Protein AF-A0A7X5VQL2-F1 (afdb_monomer)

Solvent-accessible surface area (backbone atoms only — not comparable to full-atom values): 3393 Å² total; per-residue (Å²): 114,79,70,40,74,46,57,92,64,93,70,78,78,78,69,90,55,39,53,97,77,47,49,63,46,78,59,78,88,47,68,71,51,51,55,50,30,52,76,69,78,41,77,93,83,83,79,91,127

Secondary structure (DSSP, 8-state):
-PPEEE-SSS----GGG-BTTB-EEE----HHHHHHHHHTT--------

Radius of gyration: 10.43 Å; Cα contacts (8 Å, |Δi|>4): 47; chains: 1; bounding box: 25×27×23 Å

Sequence (49 aa):
MPVYVLGDELVFPPVDGAE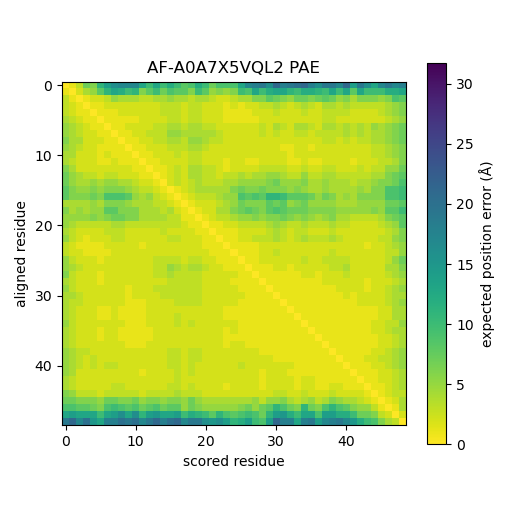DGLVAVGGDLSTERLLLAYKSGLFPWYEEG

Structure (mmCIF, N/CA/C/O backbone):
data_AF-A0A7X5VQL2-F1
#
_entry.id   AF-A0A7X5VQL2-F1
#
loop_
_atom_site.group_PDB
_atom_site.id
_atom_site.type_symbol
_atom_site.label_atom_id
_atom_site.label_alt_id
_atom_site.label_comp_id
_atom_site.label_asym_id
_atom_site.label_entity_id
_atom_site.label_seq_id
_atom_site.pdbx_PDB_ins_code
_atom_site.Cartn_x
_atom_site.Cartn_y
_atom_site.Cartn_z
_atom_site.occupancy
_atom_site.B_iso_or_equiv
_atom_site.auth_seq_id
_atom_site.auth_comp_id
_atom_site.auth_asym_id
_atom_site.auth_atom_id
_atom_site.pdbx_PDB_model_num
ATOM 1 N N . MET A 1 1 ? 9.719 1.706 -15.770 1.00 64.44 1 MET A N 1
ATOM 2 C CA . MET A 1 1 ? 8.623 0.707 -15.854 1.00 64.44 1 MET A CA 1
ATOM 3 C C . MET A 1 1 ? 7.313 1.401 -15.477 1.00 64.44 1 MET A C 1
ATOM 5 O O . MET A 1 1 ? 7.396 2.489 -14.921 1.00 64.44 1 MET A O 1
ATOM 9 N N . PRO A 1 2 ? 6.109 0.917 -15.843 1.00 78.88 2 PRO A N 1
ATOM 10 C CA . PRO A 1 2 ? 4.894 1.668 -15.525 1.00 78.88 2 PRO A CA 1
ATOM 11 C C . PRO A 1 2 ? 4.599 1.617 -14.020 1.00 78.88 2 PRO A C 1
ATOM 13 O O . PRO A 1 2 ? 4.445 0.536 -13.458 1.00 78.88 2 PRO A O 1
ATOM 16 N N . VAL A 1 3 ? 4.479 2.786 -13.389 1.00 83.12 3 VAL A N 1
ATOM 17 C CA . VAL A 1 3 ? 3.888 2.918 -12.051 1.00 83.12 3 VAL A CA 1
ATOM 18 C C . VAL A 1 3 ? 2.371 2.814 -12.196 1.00 83.12 3 VAL A C 1
ATOM 20 O O . VAL A 1 3 ? 1.768 3.554 -12.977 1.00 83.12 3 VAL A O 1
ATOM 23 N N . TYR A 1 4 ? 1.747 1.891 -11.466 1.00 90.94 4 TYR A N 1
ATOM 24 C CA . TYR A 1 4 ? 0.299 1.690 -11.524 1.00 90.94 4 TYR A CA 1
ATOM 25 C C . TYR A 1 4 ? -0.440 2.729 -10.676 1.00 90.94 4 TYR A C 1
ATOM 27 O O . TYR A 1 4 ? 0.036 3.140 -9.621 1.00 90.94 4 TYR A O 1
ATOM 35 N N . VAL A 1 5 ? -1.637 3.123 -11.106 1.00 93.38 5 VAL A N 1
ATOM 36 C CA . VAL A 1 5 ? -2.537 3.954 -10.298 1.00 93.38 5 VAL A CA 1
ATOM 37 C C . VAL A 1 5 ? -3.626 3.058 -9.724 1.00 93.38 5 VAL A C 1
ATOM 39 O O . VAL A 1 5 ? -4.322 2.377 -10.477 1.00 93.38 5 VAL A O 1
ATOM 42 N N . LEU A 1 6 ? -3.755 3.033 -8.400 1.00 95.19 6 LEU A N 1
ATOM 43 C CA . LEU A 1 6 ? -4.795 2.266 -7.723 1.00 95.19 6 LEU A CA 1
ATOM 44 C C . LEU A 1 6 ? -6.140 2.983 -7.853 1.00 95.19 6 LEU A C 1
ATOM 46 O O . LEU A 1 6 ? -6.247 4.178 -7.572 1.00 95.19 6 LEU A O 1
ATOM 50 N N . GLY A 1 7 ? -7.158 2.228 -8.259 1.00 93.81 7 GLY A N 1
ATOM 51 C CA . GLY A 1 7 ? -8.556 2.643 -8.189 1.00 93.81 7 GLY A CA 1
ATOM 52 C C . GLY A 1 7 ? -9.250 2.114 -6.932 1.00 93.81 7 GLY A C 1
ATOM 53 O O . GLY A 1 7 ? -8.609 1.641 -5.989 1.00 93.81 7 GLY A O 1
ATOM 54 N N . ASP A 1 8 ? -10.579 2.137 -6.958 1.00 94.19 8 ASP A N 1
ATOM 55 C CA . ASP A 1 8 ? -11.422 1.714 -5.831 1.00 94.19 8 ASP A CA 1
ATOM 56 C C . ASP A 1 8 ? -11.365 0.200 -5.569 1.00 94.19 8 ASP A C 1
ATOM 58 O O . ASP A 1 8 ? -11.675 -0.264 -4.473 1.00 94.19 8 ASP A O 1
ATOM 62 N N . GLU A 1 9 ? -10.934 -0.589 -6.556 1.00 96.12 9 GLU A N 1
ATOM 63 C CA . GLU A 1 9 ? -10.789 -2.033 -6.401 1.00 96.12 9 GLU A CA 1
ATOM 64 C C . GLU A 1 9 ? -9.676 -2.400 -5.406 1.00 96.12 9 GLU A C 1
ATOM 66 O O . GLU A 1 9 ? -8.586 -1.813 -5.372 1.00 96.12 9 GLU A O 1
ATOM 71 N N . LEU A 1 10 ? -9.951 -3.431 -4.603 1.00 96.06 10 LEU A N 1
ATOM 72 C CA . LEU A 1 10 ? -9.036 -3.966 -3.601 1.00 96.06 10 LEU A CA 1
ATOM 73 C C . LEU A 1 10 ? -8.049 -4.959 -4.234 1.00 96.06 10 LEU A C 1
ATOM 75 O O . LEU A 1 10 ? -8.086 -6.160 -3.967 1.00 96.06 10 LEU A O 1
ATOM 79 N N . VAL A 1 11 ? -7.184 -4.452 -5.110 1.00 95.62 11 VAL A N 1
ATOM 80 C CA . VAL A 1 11 ? -6.185 -5.238 -5.841 1.00 95.62 11 VAL A CA 1
ATOM 81 C C . VAL A 1 11 ? -4.862 -4.480 -5.925 1.00 95.62 11 VAL A C 1
ATOM 83 O O . VA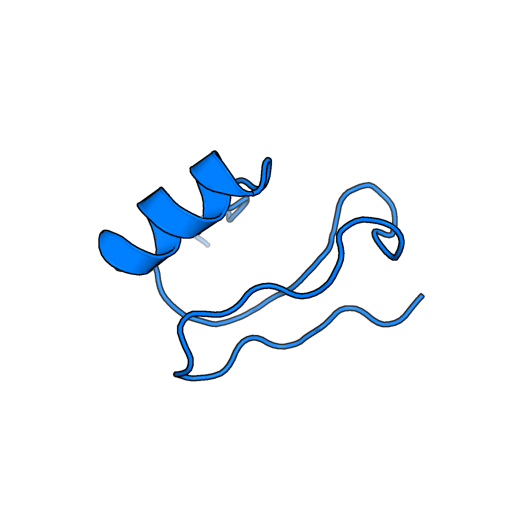L A 1 11 ? -4.842 -3.252 -6.003 1.00 95.62 11 VAL A O 1
ATOM 86 N N . PHE A 1 12 ? -3.753 -5.221 -5.914 1.00 94.44 12 PHE A N 1
ATOM 87 C CA . PHE A 1 12 ? -2.420 -4.694 -6.202 1.00 94.44 12 PHE A CA 1
ATOM 88 C C . PHE A 1 12 ? -1.867 -5.324 -7.483 1.00 94.44 12 PHE A C 1
ATOM 90 O O . PHE A 1 12 ? -2.150 -6.495 -7.758 1.00 94.44 12 PHE A O 1
ATOM 97 N N . PRO A 1 13 ? -1.081 -4.575 -8.272 1.00 90.50 13 PRO A N 1
ATOM 98 C CA . PRO A 1 13 ? -0.395 -5.123 -9.434 1.00 90.50 13 PRO A CA 1
ATOM 99 C C . PRO A 1 13 ? 0.741 -6.079 -9.012 1.00 90.50 13 PRO A C 1
ATOM 101 O O . PRO A 1 13 ? 1.166 -6.071 -7.852 1.00 90.50 13 PRO A O 1
ATOM 104 N N . PRO A 1 14 ? 1.271 -6.892 -9.945 1.00 86.94 14 PRO A N 1
ATOM 105 C CA . PRO A 1 14 ? 2.451 -7.717 -9.699 1.00 86.94 14 PRO A CA 1
ATOM 106 C C . PRO A 1 14 ? 3.666 -6.882 -9.269 1.00 86.94 14 PRO A C 1
ATOM 108 O O . PRO A 1 14 ? 3.945 -5.834 -9.851 1.00 86.94 14 PRO A O 1
ATOM 111 N N . VAL A 1 15 ? 4.418 -7.380 -8.285 1.00 83.94 15 VAL A N 1
ATOM 112 C CA . VAL A 1 15 ? 5.578 -6.676 -7.705 1.00 83.94 15 VAL A CA 1
ATOM 113 C C . VAL A 1 15 ? 6.828 -6.707 -8.591 1.00 83.94 15 VAL A C 1
ATOM 115 O O . VAL A 1 15 ? 7.703 -5.861 -8.436 1.00 83.94 15 VAL A O 1
ATOM 118 N N . ASP A 1 16 ? 6.896 -7.626 -9.558 1.00 83.62 16 ASP A N 1
ATOM 119 C CA . ASP A 1 16 ? 8.056 -7.817 -10.447 1.00 83.62 16 ASP A CA 1
ATOM 120 C C . ASP A 1 16 ? 8.373 -6.583 -11.314 1.00 83.62 16 ASP A C 1
ATOM 122 O O . ASP A 1 16 ? 9.483 -6.443 -11.823 1.00 83.62 16 ASP A O 1
ATOM 126 N N . GLY A 1 17 ? 7.397 -5.686 -11.493 1.00 77.06 17 GLY A N 1
ATOM 127 C CA . GLY A 1 17 ? 7.532 -4.450 -12.265 1.00 77.06 17 GLY A CA 1
ATOM 128 C C . GLY A 1 17 ? 7.936 -3.219 -11.450 1.00 77.06 17 GLY A C 1
ATOM 129 O O . GLY A 1 17 ? 7.879 -2.117 -11.995 1.00 77.06 17 GLY A O 1
ATOM 130 N N . ALA A 1 18 ? 8.292 -3.379 -10.170 1.00 85.19 18 ALA A N 1
ATOM 131 C CA . ALA A 1 18 ? 8.645 -2.262 -9.298 1.00 85.19 18 ALA A CA 1
ATOM 132 C C . ALA A 1 18 ? 9.906 -1.531 -9.785 1.00 85.19 18 ALA A C 1
ATOM 134 O O . ALA A 1 18 ? 10.930 -2.154 -10.066 1.00 85.19 18 ALA A O 1
ATOM 135 N N . GLU A 1 19 ? 9.854 -0.202 -9.832 1.00 84.25 19 GLU A N 1
ATOM 136 C CA . G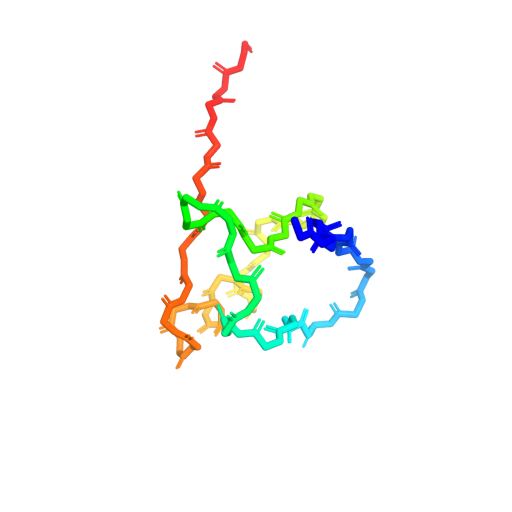LU A 1 19 ? 11.012 0.657 -10.101 1.00 84.25 19 GLU A CA 1
ATOM 137 C C . GLU A 1 19 ? 11.451 1.290 -8.781 1.00 84.25 19 GLU A C 1
ATOM 139 O O . GLU A 1 19 ? 10.667 1.988 -8.145 1.00 84.25 19 GLU A O 1
ATOM 144 N N . ASP A 1 20 ? 12.656 0.961 -8.308 1.00 85.69 20 ASP A N 1
ATOM 145 C CA . ASP A 1 20 ? 13.172 1.368 -6.988 1.00 85.69 20 ASP A CA 1
ATOM 146 C C . ASP A 1 20 ? 12.217 1.067 -5.813 1.00 85.69 20 ASP A C 1
ATOM 148 O O . ASP A 1 20 ? 12.159 1.783 -4.815 1.00 85.69 20 ASP A O 1
ATOM 152 N N . GLY A 1 21 ? 11.449 -0.022 -5.927 1.00 87.38 21 GLY A N 1
ATOM 153 C CA . GLY A 1 21 ? 10.458 -0.433 -4.926 1.00 87.38 21 GLY A CA 1
ATOM 154 C C . GLY A 1 21 ? 9.104 0.276 -5.043 1.00 87.38 21 GLY A C 1
ATOM 155 O O . GLY A 1 21 ? 8.169 -0.100 -4.337 1.00 87.38 21 GLY A O 1
ATOM 156 N N . LEU A 1 22 ? 8.951 1.239 -5.959 1.00 91.19 22 LEU A N 1
ATOM 157 C CA . LEU A 1 22 ? 7.664 1.856 -6.262 1.00 91.19 22 LEU A CA 1
ATOM 158 C C . LEU A 1 22 ? 6.846 0.955 -7.192 1.00 91.19 22 LEU A C 1
ATOM 160 O O . LEU A 1 22 ? 7.244 0.657 -8.318 1.00 91.19 22 LEU A O 1
ATOM 164 N N . VAL A 1 23 ? 5.677 0.540 -6.707 1.00 92.50 23 VAL A N 1
ATOM 165 C CA . VAL A 1 23 ? 4.777 -0.401 -7.396 1.00 92.50 23 VAL A CA 1
ATOM 166 C C . VAL A 1 23 ? 3.502 0.294 -7.863 1.00 92.50 23 VAL A C 1
ATOM 168 O O . VAL A 1 23 ? 3.060 0.102 -8.995 1.00 92.50 23 VAL A O 1
ATOM 171 N N . ALA A 1 24 ? 2.900 1.114 -7.003 1.00 94.12 24 ALA A N 1
ATOM 172 C CA . ALA A 1 24 ? 1.667 1.820 -7.313 1.00 94.12 24 ALA A CA 1
ATOM 173 C C . ALA A 1 24 ? 1.527 3.120 -6.507 1.00 94.12 24 ALA A C 1
ATOM 175 O O . ALA A 1 24 ? 2.162 3.281 -5.466 1.00 94.12 24 ALA A O 1
ATOM 176 N N . VAL A 1 25 ? 0.663 4.018 -6.981 1.00 94.00 25 VAL A N 1
ATOM 177 C CA . VAL A 1 25 ? 0.261 5.268 -6.313 1.00 94.00 25 VAL A CA 1
ATOM 178 C C . VAL A 1 25 ? -1.265 5.403 -6.284 1.00 94.00 25 VAL A C 1
ATOM 180 O O . VAL A 1 25 ? -1.960 4.810 -7.107 1.00 94.00 25 VAL A O 1
ATOM 183 N N . GLY A 1 26 ? -1.800 6.209 -5.365 1.00 93.75 26 GLY A N 1
ATOM 184 C CA . GLY A 1 26 ? -3.245 6.412 -5.204 1.00 93.75 26 GLY A CA 1
ATOM 185 C C . GLY A 1 26 ? -3.907 5.382 -4.283 1.00 93.75 26 GLY A C 1
ATOM 186 O O . GLY A 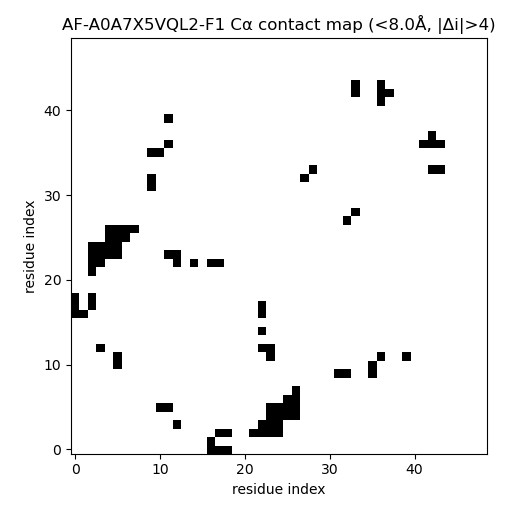1 26 ? -3.241 4.753 -3.462 1.00 93.75 26 GLY A O 1
ATOM 187 N N . GLY A 1 27 ? -5.225 5.216 -4.416 1.00 93.50 27 GLY A N 1
ATOM 188 C CA . GLY A 1 27 ? -6.030 4.427 -3.483 1.00 93.50 27 GLY A CA 1
ATOM 189 C C . GLY A 1 27 ? -6.248 5.138 -2.145 1.00 93.50 27 GLY A C 1
ATOM 190 O O . GLY A 1 27 ? -6.236 6.366 -2.066 1.00 93.50 27 GLY A O 1
ATOM 191 N N . ASP A 1 28 ? -6.463 4.351 -1.094 1.00 95.06 28 ASP A N 1
ATOM 192 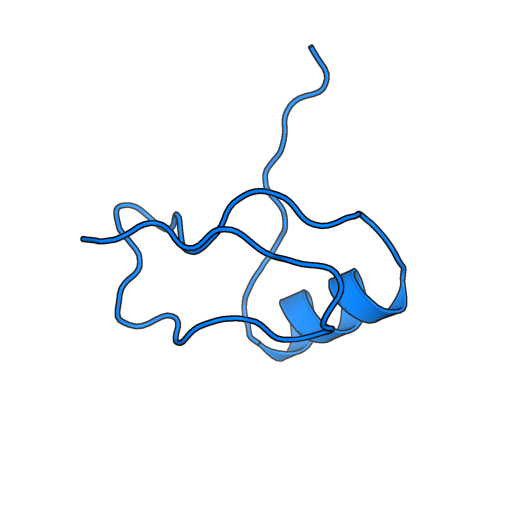C CA . ASP A 1 28 ? -6.751 4.828 0.259 1.00 95.06 28 ASP A CA 1
ATOM 193 C C . ASP A 1 28 ? -5.917 4.090 1.321 1.00 95.06 28 ASP A C 1
ATOM 195 O O . ASP A 1 28 ? -5.102 3.220 1.016 1.00 95.06 28 ASP A O 1
ATOM 199 N N . LEU A 1 29 ? -6.117 4.449 2.590 1.00 95.31 29 LEU A N 1
ATOM 200 C CA . LEU A 1 29 ? -5.521 3.7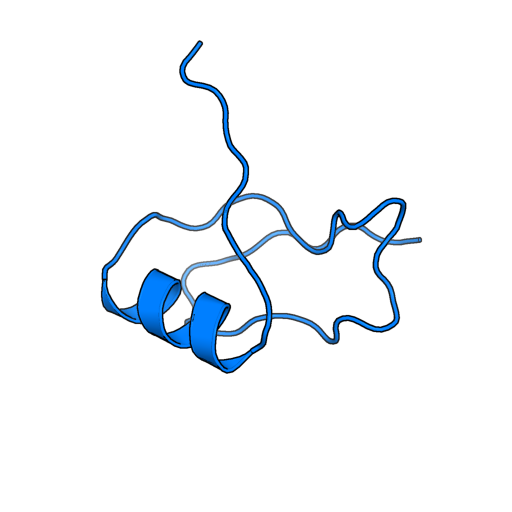71 3.747 1.00 95.31 29 LEU A CA 1
ATOM 201 C C . LEU A 1 29 ? -6.579 2.967 4.525 1.00 95.31 29 LEU A C 1
ATOM 203 O O . LEU A 1 29 ? -6.538 2.897 5.754 1.00 95.31 29 LEU A O 1
ATOM 207 N N . SER A 1 30 ? -7.553 2.377 3.819 1.00 97.06 30 SER A N 1
ATOM 208 C CA . SER A 1 30 ? -8.539 1.479 4.434 1.00 97.06 30 SER A CA 1
ATOM 209 C C . SER A 1 30 ? -7.863 0.245 5.044 1.00 97.06 30 SER A C 1
ATOM 211 O O . SER A 1 30 ? -6.829 -0.234 4.567 1.00 97.06 30 SER A O 1
ATOM 213 N N . THR A 1 31 ? -8.445 -0.298 6.117 1.00 98.00 31 THR A N 1
ATOM 214 C CA . THR A 1 31 ? -7.843 -1.424 6.855 1.00 98.00 31 THR A CA 1
ATOM 215 C C . THR A 1 31 ? -7.708 -2.656 5.960 1.00 98.00 31 THR A C 1
ATOM 217 O O . THR A 1 31 ? -6.692 -3.346 5.984 1.00 98.00 31 THR A O 1
ATOM 220 N N . GLU A 1 32 ? -8.706 -2.907 5.120 1.00 98.06 32 GLU A N 1
ATOM 221 C CA . GLU A 1 32 ? -8.752 -3.999 4.158 1.00 98.06 32 GLU A CA 1
ATOM 222 C C . GLU A 1 32 ? -7.605 -3.896 3.148 1.00 98.06 32 GLU A C 1
ATOM 224 O O . GLU A 1 32 ? -6.938 -4.897 2.866 1.00 98.06 32 GLU A O 1
ATOM 229 N N . ARG A 1 33 ? -7.332 -2.685 2.643 1.00 97.50 33 ARG A N 1
ATOM 230 C CA . ARG A 1 33 ? -6.259 -2.440 1.670 1.00 97.50 33 ARG A CA 1
ATOM 231 C C . ARG A 1 33 ? -4.889 -2.589 2.304 1.00 97.50 33 ARG A C 1
ATOM 233 O O . ARG A 1 33 ? -4.024 -3.231 1.714 1.00 97.50 33 ARG A O 1
ATOM 240 N N . LEU A 1 34 ? -4.709 -2.074 3.518 1.00 97.69 34 LEU A N 1
ATOM 241 C CA . LEU A 1 34 ? -3.471 -2.243 4.279 1.00 97.69 34 LEU A CA 1
ATOM 242 C C . LEU A 1 34 ? -3.185 -3.721 4.559 1.00 97.69 34 LEU A C 1
ATOM 244 O O . LEU A 1 34 ? -2.089 -4.201 4.281 1.00 97.69 34 LEU A O 1
ATOM 248 N N . LEU A 1 35 ? -4.176 -4.472 5.049 1.00 98.19 35 LEU A N 1
ATOM 249 C CA . LEU A 1 35 ? -4.029 -5.907 5.300 1.00 98.19 35 LEU A CA 1
ATOM 250 C C . LEU A 1 35 ? -3.683 -6.683 4.026 1.00 98.19 35 LEU A C 1
ATOM 252 O O . LEU A 1 35 ? -2.873 -7.609 4.084 1.00 98.19 35 LEU A O 1
ATOM 256 N N . LEU A 1 36 ? -4.286 -6.327 2.889 1.00 97.12 36 LEU A N 1
ATOM 257 C CA . LEU A 1 36 ? -3.933 -6.923 1.606 1.00 97.12 36 LEU A CA 1
ATOM 258 C C . LEU A 1 36 ? -2.494 -6.570 1.206 1.00 97.12 36 LEU A C 1
ATOM 260 O O . LEU A 1 36 ? -1.751 -7.476 0.840 1.00 97.12 36 LEU A O 1
ATOM 264 N N . ALA A 1 37 ? -2.081 -5.305 1.338 1.00 96.25 37 ALA A N 1
ATOM 265 C CA . ALA A 1 37 ? -0.730 -4.858 1.000 1.00 96.25 37 ALA A CA 1
ATOM 266 C C . ALA A 1 37 ? 0.320 -5.688 1.747 1.0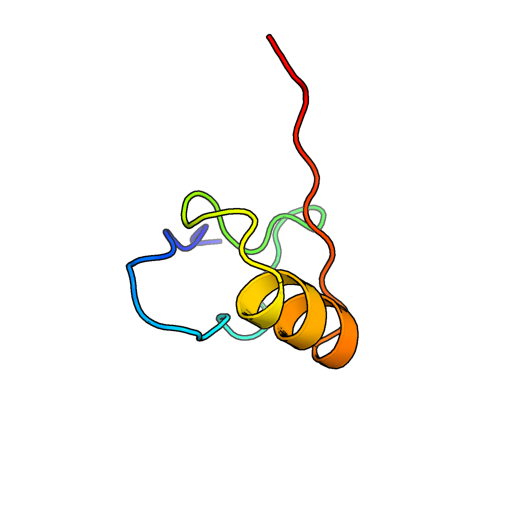0 96.25 37 ALA A C 1
ATOM 268 O O . ALA A 1 37 ? 1.165 -6.323 1.117 1.00 96.25 37 ALA A O 1
ATOM 269 N N . TYR A 1 38 ? 0.190 -5.796 3.074 1.00 96.38 38 TYR A N 1
ATOM 270 C CA . TYR A 1 38 ? 1.122 -6.571 3.896 1.00 96.38 38 TYR A CA 1
ATOM 271 C C . TYR A 1 38 ? 1.143 -8.060 3.526 1.00 96.38 38 TYR A C 1
ATOM 273 O O . TYR A 1 38 ? 2.214 -8.663 3.477 1.00 96.38 38 TYR A O 1
ATOM 281 N N . LYS A 1 39 ? -0.014 -8.665 3.217 1.00 95.44 39 LYS A N 1
ATOM 282 C CA . LYS A 1 39 ? -0.082 -10.058 2.730 1.00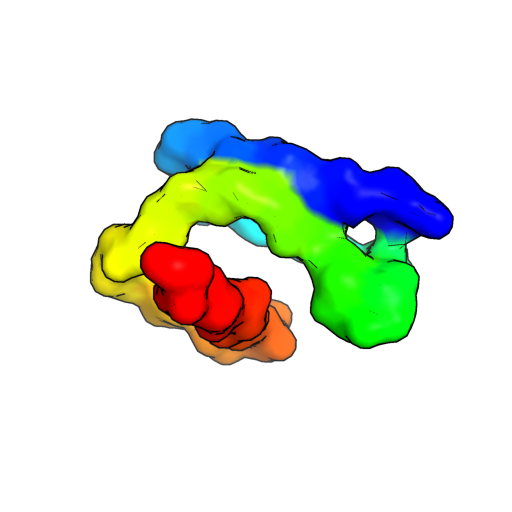 95.44 39 LYS A CA 1
ATOM 283 C C . LYS A 1 39 ? 0.611 -10.246 1.378 1.00 95.44 39 LYS A C 1
ATOM 285 O O . LYS A 1 39 ? 1.102 -11.336 1.104 1.00 95.44 39 LYS A O 1
ATOM 290 N N . SER A 1 40 ? 0.651 -9.199 0.560 1.00 93.00 40 SER A N 1
ATOM 291 C CA . SER A 1 40 ? 1.301 -9.166 -0.752 1.00 93.00 40 SER A CA 1
ATOM 292 C C . SER A 1 40 ? 2.771 -8.726 -0.703 1.00 93.00 40 SER A C 1
ATOM 294 O O . SER A 1 40 ? 3.386 -8.589 -1.755 1.00 93.00 40 SER A O 1
ATOM 296 N N . GLY A 1 41 ? 3.350 -8.502 0.485 1.00 92.31 41 GLY A N 1
ATOM 297 C CA . GLY A 1 41 ? 4.730 -8.017 0.626 1.00 92.31 41 GLY A CA 1
ATOM 298 C C . GLY A 1 41 ? 4.911 -6.537 0.272 1.00 92.31 41 GLY A C 1
ATOM 299 O O . GLY A 1 41 ? 6.034 -6.090 0.058 1.00 92.31 41 GLY A O 1
ATOM 300 N N . LEU A 1 42 ? 3.814 -5.785 0.208 1.00 94.31 42 LEU A N 1
ATOM 301 C CA . LEU A 1 42 ? 3.776 -4.353 -0.055 1.00 94.31 42 LEU A CA 1
ATOM 302 C C . LEU A 1 42 ? 3.545 -3.583 1.246 1.00 94.31 42 LEU A C 1
ATOM 304 O O . LEU A 1 42 ? 2.898 -4.066 2.175 1.00 94.31 42 LEU A O 1
ATOM 308 N N . PHE A 1 43 ? 4.023 -2.347 1.287 1.00 94.94 43 PHE A N 1
ATOM 309 C CA . PHE A 1 43 ? 3.729 -1.405 2.358 1.00 94.94 43 PHE A CA 1
ATOM 310 C C . PHE A 1 43 ? 3.481 -0.020 1.752 1.00 94.94 43 PHE A C 1
ATOM 312 O O . PHE A 1 43 ? 4.124 0.332 0.761 1.00 94.94 43 PHE A O 1
ATOM 319 N N . PRO A 1 44 ? 2.543 0.771 2.300 1.00 94.94 44 PRO A N 1
ATOM 320 C CA . PRO A 1 44 ? 2.384 2.151 1.878 1.00 94.94 44 PRO A CA 1
ATOM 321 C C . PRO A 1 44 ? 3.590 2.958 2.358 1.00 94.94 44 PRO A C 1
ATOM 323 O O . PRO A 1 44 ? 3.976 2.890 3.526 1.00 94.94 44 PRO A O 1
ATOM 326 N N . TRP A 1 45 ? 4.165 3.748 1.462 1.00 92.38 45 TRP A N 1
ATOM 327 C CA . TRP A 1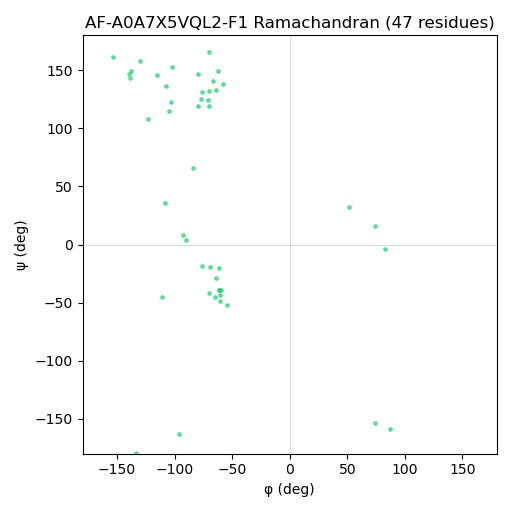 45 ? 5.167 4.743 1.806 1.00 92.38 45 TRP A CA 1
ATOM 328 C C . TRP A 1 45 ? 4.657 6.095 1.325 1.00 92.38 45 TRP A C 1
ATOM 330 O O . TRP A 1 45 ? 4.541 6.334 0.125 1.00 92.38 45 TRP A O 1
ATOM 340 N N . TYR A 1 46 ? 4.258 6.932 2.277 1.00 85.69 46 TYR A N 1
ATOM 341 C CA . TYR A 1 46 ? 3.745 8.269 2.027 1.00 85.69 46 TYR A CA 1
ATOM 342 C C . TYR A 1 46 ? 4.337 9.222 3.061 1.00 85.69 46 TYR A C 1
ATOM 344 O O . TYR A 1 46 ? 4.614 8.822 4.192 1.00 85.69 46 TYR A O 1
ATOM 352 N N . GLU A 1 47 ? 4.520 10.475 2.667 1.00 83.44 47 GLU A N 1
ATOM 353 C CA . GLU A 1 47 ? 4.803 11.565 3.595 1.00 83.44 47 GLU A CA 1
ATOM 354 C C . GLU A 1 47 ? 3.552 12.442 3.699 1.00 83.44 47 GLU A C 1
ATOM 356 O O . GLU A 1 47 ? 2.899 12.724 2.690 1.00 83.44 47 GLU A O 1
ATOM 361 N N . GLU A 1 48 ? 3.189 12.843 4.919 1.00 75.38 48 GLU A N 1
ATOM 362 C CA . GLU A 1 48 ? 2.267 13.965 5.104 1.00 75.38 48 GLU A CA 1
ATOM 363 C C . GLU A 1 48 ? 3.008 15.243 4.703 1.00 75.38 48 GLU A C 1
ATOM 365 O O . GLU A 1 48 ? 4.056 15.559 5.269 1.00 75.38 48 GLU A O 1
ATOM 370 N N . GLY A 1 49 ? 2.480 15.931 3.690 1.00 58.69 49 GLY A N 1
ATOM 371 C CA . GLY A 1 49 ? 2.896 17.286 3.332 1.00 58.69 49 GLY A CA 1
ATOM 372 C C . GLY A 1 49 ? 2.297 18.321 4.269 1.00 58.69 49 GLY A C 1
ATOM 373 O O . GLY A 1 49 ? 1.091 18.190 4.582 1.00 58.69 49 GLY A O 1
#

pLDDT: mean 90.35, std 8.25, range [58.69, 98.19]

Mean predicted aligned error: 3.54 Å

Foldseek 3Di:
DDAAEDDADLDFDDQVPDDVSRRYDDDDPDPSNQVVQVVNVHHDDDDDD